Protein AF-A0A2I0K420-F1 (afdb_monomer_lite)

Secondary structure (DSSP, 8-state):
-HHHHHHHHHHHHTS---STTHHHHHHHHHHHHHHHHHHHHHHHHHHHHTSSSHHHHHHHHHHHHHHHHHHHHHHHHHHHHHHSSSP--PPPP-HHHHHHHHHHHHHHHHHHHHHHHHH----

Sequence (123 aa):
MVKYWQQAQDNLMNLPLTNGWGEKHLLFVKWKYTEAKAAAYYYHGLILDEGNTEKFHGMAVAALQASDEYLRESKKLSEAFNATPPLSRNPPLWGTMKYLSEKIPKDTSSKVRINRDLYTHEK

InterPro domains:
  IPR038499 BRO1 domain superfamily [G3DSA:1.25.40.280] (1-123)
  IPR038898 BRO1 domain-containing protein BROX [PTHR23032] (1-122)

pLDDT: mean 88.96, std 10.37, range [40.38, 98.38]

Radius of gyration: 17.53 Å; chains: 1; bounding box: 38×30×57 Å

Organism: Punica granatum (NCBI:txid22663)

Foldseek 3Di:
DLVVLVVVLVVLVPDPPVDLCSVLSNLVSLLVNLLVLLVVLQVCLVVLCPDPDLVSLVSSLVSLVSSVVSLVVSVVSVVVSQVRPVHDDDDPDDDPNVVSVVCSVVVNVVSVVVSCVPPPDDD

Structure (mmCIF, N/CA/C/O backbone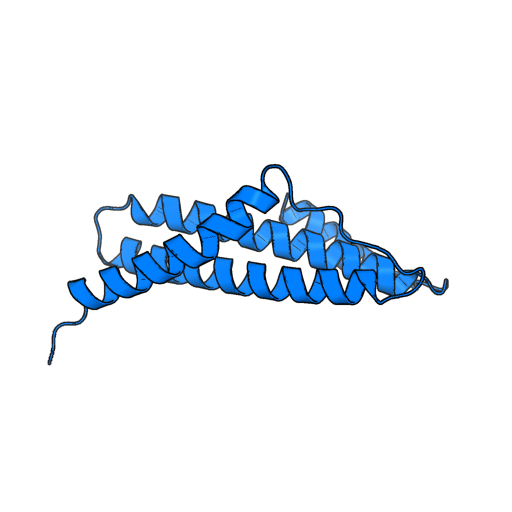):
data_AF-A0A2I0K420-F1
#
_entry.id   AF-A0A2I0K420-F1
#
loop_
_atom_site.group_PDB
_atom_site.id
_atom_site.type_symbol
_atom_site.label_atom_id
_atom_site.label_alt_id
_atom_site.label_comp_id
_atom_site.label_asym_id
_atom_site.label_entity_id
_atom_site.label_seq_id
_atom_site.pdbx_PDB_ins_code
_atom_site.Cartn_x
_atom_site.Cartn_y
_atom_site.Cartn_z
_atom_site.occupancy
_atom_site.B_iso_or_equiv
_atom_site.auth_seq_id
_atom_site.auth_comp_id
_atom_site.auth_asym_id
_atom_site.auth_atom_id
_atom_site.pdbx_PDB_model_num
ATOM 1 N N . MET A 1 1 ? -9.022 3.587 -7.767 1.00 73.44 1 MET A N 1
ATOM 2 C CA . MET A 1 1 ? -7.561 3.543 -8.019 1.00 73.44 1 MET A CA 1
ATOM 3 C C . MET A 1 1 ? -6.965 2.147 -7.849 1.00 73.44 1 MET A C 1
ATOM 5 O O . MET A 1 1 ? -6.385 1.671 -8.810 1.00 73.44 1 MET A O 1
ATOM 9 N N . VAL A 1 2 ? -7.146 1.462 -6.708 1.00 83.88 2 VAL A N 1
ATOM 10 C CA . VAL A 1 2 ? -6.603 0.101 -6.448 1.00 83.88 2 VAL A CA 1
ATOM 11 C C . VAL A 1 2 ? -6.904 -0.895 -7.584 1.00 83.88 2 VAL A C 1
ATOM 13 O O . VAL A 1 2 ? -5.986 -1.508 -8.113 1.00 83.88 2 VAL A O 1
ATOM 16 N N . LYS A 1 3 ? -8.165 -0.976 -8.036 1.00 87.62 3 LYS A N 1
ATOM 17 C CA . LYS A 1 3 ? -8.593 -1.865 -9.135 1.00 87.62 3 LYS A CA 1
ATOM 18 C C . LYS A 1 3 ? -7.856 -1.619 -10.460 1.00 87.62 3 LYS A C 1
ATOM 20 O O . LYS A 1 3 ? -7.489 -2.573 -11.132 1.00 87.62 3 LYS A O 1
ATOM 25 N N . TYR A 1 4 ? -7.625 -0.358 -10.827 1.00 86.25 4 TYR A N 1
ATOM 26 C CA . TYR A 1 4 ? -6.929 -0.023 -12.075 1.00 86.25 4 TYR A CA 1
ATOM 27 C C . TYR A 1 4 ? -5.441 -0.365 -12.006 1.00 86.25 4 TYR A C 1
ATOM 29 O O . TYR A 1 4 ? -4.875 -0.834 -12.986 1.00 86.25 4 TYR A O 1
ATOM 37 N N . TRP A 1 5 ? -4.822 -0.189 -10.838 1.00 87.12 5 TRP A N 1
ATOM 38 C CA . TRP A 1 5 ? -3.436 -0.593 -10.620 1.00 87.12 5 TRP A CA 1
ATOM 39 C C . TRP A 1 5 ? -3.261 -2.113 -10.619 1.00 87.12 5 TRP A C 1
ATOM 41 O O . TRP A 1 5 ? -2.316 -2.598 -11.231 1.00 87.12 5 TRP A O 1
ATOM 51 N N . GLN A 1 6 ? -4.195 -2.854 -10.017 1.00 87.31 6 GLN A N 1
ATOM 52 C CA . GLN A 1 6 ? -4.230 -4.316 -10.107 1.00 87.31 6 GLN A CA 1
ATOM 53 C C . GLN A 1 6 ? -4.343 -4.764 -11.570 1.00 87.31 6 GLN A C 1
ATOM 55 O O . GLN A 1 6 ? -3.516 -5.535 -12.038 1.00 87.31 6 GLN A O 1
ATOM 60 N N . GLN A 1 7 ? -5.291 -4.202 -12.327 1.00 88.19 7 GLN A N 1
ATOM 61 C CA . GLN A 1 7 ? -5.453 -4.523 -13.746 1.00 88.19 7 GLN A CA 1
ATOM 62 C C . GLN A 1 7 ? -4.195 -4.193 -14.566 1.00 88.19 7 GLN A C 1
ATOM 64 O O . GLN A 1 7 ? -3.795 -4.975 -15.424 1.00 88.19 7 GLN A O 1
ATOM 69 N N . ALA A 1 8 ? -3.547 -3.055 -14.303 1.00 85.94 8 ALA A N 1
ATOM 70 C CA . ALA A 1 8 ? -2.287 -2.701 -14.952 1.00 85.94 8 ALA A CA 1
ATOM 71 C C . ALA A 1 8 ? -1.173 -3.704 -14.615 1.00 85.94 8 ALA A C 1
ATOM 73 O O . ALA A 1 8 ? -0.427 -4.100 -15.508 1.00 85.94 8 ALA A O 1
ATOM 74 N N . GLN A 1 9 ? -1.076 -4.135 -13.353 1.00 83.50 9 GLN A N 1
ATOM 75 C CA . GLN A 1 9 ? -0.107 -5.137 -12.916 1.00 83.50 9 GLN A CA 1
ATOM 76 C C . GLN A 1 9 ? -0.344 -6.475 -13.616 1.00 83.50 9 GLN A C 1
ATOM 78 O O . GLN A 1 9 ? 0.599 -7.033 -14.172 1.00 83.50 9 GLN A O 1
ATOM 83 N N . ASP A 1 10 ? -1.584 -6.962 -13.618 1.00 86.50 10 ASP A N 1
ATOM 84 C CA . ASP A 1 10 ? -1.950 -8.242 -14.229 1.00 86.50 10 ASP A CA 1
ATOM 85 C C . ASP A 1 10 ? -1.664 -8.236 -15.731 1.00 86.50 10 ASP A C 1
ATOM 87 O O . ASP A 1 10 ? -1.090 -9.181 -16.265 1.00 86.50 10 ASP A O 1
ATOM 91 N N . ASN A 1 11 ? -1.982 -7.136 -16.414 1.00 83.75 11 ASN A N 1
ATOM 92 C CA . ASN A 1 11 ? -1.710 -7.002 -17.840 1.00 83.75 11 ASN A CA 1
ATOM 93 C C . ASN A 1 11 ? -0.206 -6.933 -18.144 1.00 83.75 11 ASN A C 1
ATOM 95 O O . ASN A 1 11 ? 0.248 -7.572 -19.088 1.00 83.75 11 ASN A O 1
ATOM 99 N N . LEU A 1 12 ? 0.582 -6.192 -17.355 1.00 82.19 12 LEU A N 1
ATOM 100 C CA . LEU A 1 12 ? 2.028 -6.050 -17.576 1.00 82.19 12 LEU A CA 1
ATOM 101 C C . LEU A 1 12 ? 2.819 -7.316 -17.242 1.00 82.19 12 LEU A C 1
ATOM 103 O O . LEU A 1 12 ? 3.792 -7.606 -17.930 1.00 82.19 12 LEU A O 1
ATOM 107 N N . MET A 1 13 ? 2.407 -8.076 -16.222 1.00 73.06 13 MET A N 1
ATOM 108 C CA . MET A 1 13 ? 3.049 -9.348 -15.856 1.00 73.06 13 MET A CA 1
ATOM 109 C C . MET A 1 13 ? 2.967 -10.388 -16.983 1.00 73.06 13 MET A C 1
ATOM 111 O O . MET A 1 13 ? 3.813 -11.274 -17.054 1.00 73.06 13 MET A O 1
ATOM 115 N N . ASN A 1 14 ? 1.970 -10.267 -17.862 1.00 72.06 14 ASN A N 1
ATOM 116 C CA . ASN A 1 14 ? 1.730 -11.192 -18.967 1.00 72.06 14 ASN A CA 1
ATOM 117 C C . ASN A 1 14 ? 2.381 -10.755 -20.290 1.00 72.06 14 ASN A C 1
ATOM 119 O O . ASN A 1 14 ? 2.266 -11.466 -21.289 1.00 72.06 14 ASN A O 1
ATOM 123 N N . LEU A 1 15 ? 3.051 -9.597 -20.331 1.00 73.50 15 LEU A N 1
ATOM 124 C CA . LEU A 1 15 ? 3.722 -9.117 -21.536 1.00 73.50 15 LEU A CA 1
ATOM 125 C C . LEU A 1 15 ? 5.188 -9.574 -21.562 1.00 73.50 15 LEU A C 1
ATOM 127 O O . LEU A 1 15 ? 5.889 -9.442 -20.558 1.00 73.50 15 LEU A O 1
ATOM 131 N N . PRO A 1 16 ? 5.701 -10.053 -22.710 1.00 67.88 16 PRO A N 1
ATOM 132 C CA . PRO A 1 16 ? 7.127 -10.269 -22.883 1.00 67.88 16 PRO A CA 1
ATOM 133 C C . PRO A 1 16 ? 7.795 -8.897 -22.992 1.00 67.88 16 PRO A C 1
ATOM 135 O O . PRO A 1 16 ? 7.845 -8.286 -24.060 1.00 67.88 16 PRO A O 1
ATOM 138 N N . LEU A 1 17 ? 8.263 -8.369 -21.864 1.00 69.62 17 LEU A N 1
ATOM 139 C CA . LEU A 1 17 ? 8.954 -7.086 -21.824 1.00 69.62 17 LEU A CA 1
ATOM 140 C C . LEU A 1 17 ? 10.388 -7.291 -22.335 1.00 69.62 17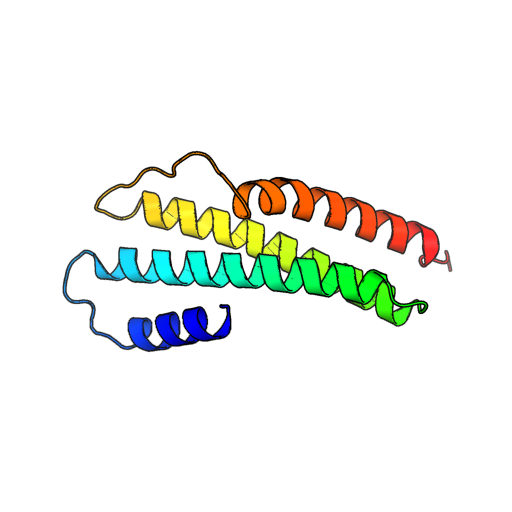 LEU A C 1
ATOM 142 O O . LEU A 1 17 ? 11.323 -7.508 -21.573 1.00 69.62 17 LEU A O 1
ATOM 146 N N . THR A 1 18 ? 10.530 -7.302 -23.660 1.00 66.06 18 THR A N 1
ATOM 147 C CA . THR A 1 18 ? 11.761 -7.644 -24.392 1.00 66.06 18 THR A CA 1
ATOM 148 C C . THR A 1 18 ? 12.809 -6.532 -24.412 1.00 66.06 18 THR A C 1
ATOM 150 O O . THR A 1 18 ? 13.933 -6.763 -24.854 1.00 66.06 18 THR A O 1
ATOM 153 N N . ASN A 1 19 ? 12.480 -5.330 -23.928 1.00 65.19 19 ASN A N 1
ATOM 154 C CA . ASN A 1 19 ? 13.455 -4.265 -23.711 1.00 65.19 19 ASN A CA 1
ATOM 155 C C . ASN A 1 19 ? 13.955 -4.290 -22.257 1.00 65.19 19 ASN A C 1
ATOM 157 O O . ASN A 1 19 ? 13.226 -4.658 -21.337 1.00 65.19 19 ASN A O 1
ATOM 161 N N . GLY A 1 20 ? 15.201 -3.869 -22.022 1.00 67.12 20 GLY A N 1
ATOM 162 C CA . GLY A 1 20 ? 15.825 -3.883 -20.689 1.00 67.12 20 GLY A CA 1
ATOM 163 C C . GLY A 1 20 ? 15.141 -3.003 -19.628 1.00 67.12 20 GLY A C 1
ATOM 164 O O . GLY A 1 20 ? 15.681 -2.837 -18.542 1.00 67.12 20 GLY A O 1
ATOM 165 N N . TRP A 1 21 ? 13.985 -2.401 -19.934 1.00 80.56 21 TRP A N 1
ATOM 166 C CA . TRP A 1 21 ? 13.197 -1.544 -19.042 1.00 80.56 21 TRP A CA 1
ATOM 167 C C . TRP A 1 21 ? 11.941 -2.238 -18.504 1.00 80.56 21 TRP A C 1
ATOM 169 O O . TRP A 1 21 ? 11.241 -1.670 -17.663 1.00 80.56 21 TRP A O 1
ATOM 179 N N . GLY A 1 22 ? 11.653 -3.461 -18.957 1.00 84.69 22 GLY A N 1
ATOM 180 C CA . GLY A 1 22 ? 10.494 -4.233 -18.520 1.00 84.69 22 GLY A CA 1
ATOM 181 C C . GLY A 1 22 ? 10.369 -4.355 -17.007 1.00 84.69 22 GLY A C 1
ATOM 182 O O . GLY A 1 22 ? 9.329 -4.051 -16.421 1.00 84.69 22 GLY A O 1
ATOM 183 N N . GLU A 1 23 ? 11.472 -4.719 -16.361 1.00 86.38 23 GLU A N 1
ATOM 184 C CA . GLU A 1 23 ? 11.547 -4.829 -14.908 1.00 86.38 23 GLU A CA 1
ATOM 185 C C . GLU A 1 23 ? 11.237 -3.496 -14.214 1.00 86.38 23 GLU A C 1
ATOM 187 O O . GLU A 1 23 ? 10.477 -3.460 -13.244 1.00 86.38 23 GLU A O 1
ATOM 192 N N . LYS A 1 24 ? 11.737 -2.376 -14.753 1.00 90.88 24 LYS A N 1
ATOM 193 C CA . LYS A 1 24 ? 11.488 -1.045 -14.191 1.00 90.88 24 LYS A CA 1
ATOM 194 C C . LYS A 1 24 ? 10.008 -0.658 -14.283 1.00 90.88 24 LYS A C 1
ATOM 196 O O . LYS A 1 24 ? 9.451 -0.140 -13.315 1.00 90.88 24 LYS A O 1
ATOM 201 N N . HIS A 1 25 ? 9.340 -0.948 -15.401 1.00 89.69 25 HIS A N 1
ATOM 202 C CA . HIS A 1 25 ? 7.894 -0.731 -15.531 1.00 89.69 25 HIS A CA 1
ATOM 203 C C . HIS A 1 25 ? 7.092 -1.591 -14.549 1.00 89.69 25 HIS A C 1
ATOM 205 O O . HIS A 1 25 ? 6.160 -1.093 -13.912 1.00 89.69 25 HIS A O 1
ATOM 211 N N . LEU A 1 26 ? 7.477 -2.857 -14.382 1.00 90.06 26 LEU A N 1
ATOM 212 C CA . LEU A 1 26 ? 6.817 -3.761 -13.448 1.00 90.06 26 LEU A CA 1
ATOM 213 C C . LEU A 1 26 ? 6.949 -3.276 -11.999 1.00 90.06 26 LEU A C 1
ATOM 215 O O . LEU A 1 26 ? 5.960 -3.256 -11.262 1.00 90.06 26 LEU A O 1
ATOM 219 N N . LEU A 1 27 ? 8.149 -2.848 -11.599 1.00 92.56 27 LEU A N 1
ATOM 220 C CA . LEU A 1 27 ? 8.404 -2.286 -10.273 1.00 92.56 27 LEU A CA 1
ATOM 221 C C . LEU A 1 27 ? 7.589 -1.017 -10.030 1.00 92.56 27 LEU A C 1
ATOM 223 O O . LEU A 1 27 ? 7.006 -0.877 -8.957 1.00 92.56 27 LEU A O 1
ATOM 227 N N . PHE A 1 28 ? 7.478 -0.131 -11.025 1.00 92.62 28 PHE A N 1
ATOM 228 C CA . PHE A 1 28 ? 6.655 1.072 -10.908 1.00 92.62 28 PHE A CA 1
ATOM 229 C C . PHE A 1 28 ? 5.190 0.737 -10.628 1.00 92.62 28 PHE A C 1
ATOM 231 O O . PHE A 1 28 ? 4.592 1.272 -9.697 1.00 92.62 28 PHE A O 1
ATOM 238 N N . VAL A 1 29 ? 4.606 -0.172 -11.409 1.00 93.62 29 VAL A N 1
ATOM 239 C CA . VAL A 1 29 ? 3.191 -0.523 -11.259 1.00 93.62 29 VAL A CA 1
ATOM 240 C C . VAL A 1 29 ? 2.931 -1.236 -9.936 1.00 93.62 29 VAL A C 1
ATOM 242 O O . VAL A 1 29 ? 1.986 -0.869 -9.237 1.00 93.62 29 VAL A O 1
ATOM 245 N N . LYS A 1 30 ? 3.806 -2.168 -9.533 1.00 94.31 30 LYS A N 1
ATOM 246 C CA . LYS A 1 30 ? 3.739 -2.802 -8.206 1.00 94.31 30 LYS A CA 1
ATOM 247 C C . LYS A 1 30 ? 3.844 -1.769 -7.085 1.00 94.31 30 LYS A C 1
ATOM 249 O O . LYS A 1 30 ? 3.043 -1.798 -6.155 1.00 94.31 30 LYS A O 1
ATOM 254 N N . TRP A 1 31 ? 4.780 -0.824 -7.187 1.00 94.81 31 TRP A N 1
ATOM 255 C CA . TRP A 1 31 ? 4.943 0.255 -6.213 1.00 94.81 31 TRP A CA 1
ATOM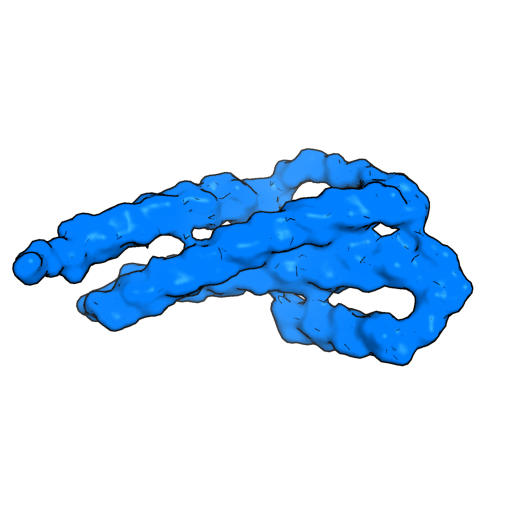 256 C C . TRP A 1 31 ? 3.655 1.080 -6.075 1.00 94.81 31 TRP A C 1
ATOM 258 O O . TRP A 1 31 ? 3.109 1.184 -4.975 1.00 94.81 31 TRP A O 1
ATOM 268 N N . LYS A 1 32 ? 3.113 1.610 -7.178 1.00 94.38 32 LYS A N 1
ATOM 269 C CA . LYS A 1 32 ? 1.896 2.442 -7.144 1.00 94.38 32 LYS A CA 1
ATOM 270 C C . LYS A 1 32 ? 0.658 1.664 -6.704 1.00 94.38 32 LYS A C 1
ATOM 272 O O . LYS A 1 32 ? -0.203 2.225 -6.023 1.00 94.38 32 LYS A O 1
ATOM 277 N N . TYR A 1 33 ? 0.572 0.380 -7.049 1.00 95.38 33 TYR A N 1
ATOM 278 C CA . TYR A 1 33 ? -0.485 -0.494 -6.558 1.00 95.38 33 TYR A CA 1
ATOM 279 C C . TYR A 1 33 ? -0.427 -0.647 -5.037 1.00 95.38 33 TYR A C 1
ATOM 281 O O . TYR A 1 33 ? -1.430 -0.457 -4.347 1.00 95.38 33 TYR A O 1
ATOM 289 N N . THR A 1 34 ? 0.759 -0.934 -4.506 1.00 96.38 34 THR A N 1
ATOM 290 C CA . THR A 1 34 ? 0.975 -1.105 -3.071 1.00 96.38 34 THR A CA 1
ATOM 291 C C . THR A 1 34 ? 0.753 0.197 -2.294 1.00 96.38 34 THR A C 1
ATOM 293 O O . THR A 1 34 ? 0.107 0.163 -1.247 1.00 96.38 34 THR A O 1
ATOM 296 N N . GLU A 1 35 ? 1.142 1.360 -2.830 1.00 95.69 35 GLU A N 1
ATOM 297 C CA . GLU A 1 35 ? 0.761 2.664 -2.254 1.00 95.69 35 GLU A CA 1
ATOM 298 C C . GLU A 1 35 ? -0.755 2.857 -2.189 1.00 95.69 35 GLU A C 1
ATOM 300 O O . GLU A 1 35 ? -1.287 3.321 -1.180 1.00 95.69 35 GLU A O 1
ATOM 305 N N . ALA A 1 36 ? -1.469 2.488 -3.256 1.00 95.94 36 ALA A N 1
ATOM 306 C CA . ALA A 1 36 ? -2.920 2.606 -3.290 1.00 95.94 36 ALA A CA 1
ATOM 307 C C . ALA A 1 36 ? -3.591 1.684 -2.259 1.00 95.94 36 ALA A C 1
ATOM 309 O O . ALA A 1 36 ? -4.584 2.087 -1.652 1.00 95.94 36 ALA A O 1
ATOM 310 N N . LYS A 1 37 ? -3.050 0.477 -2.035 1.00 97.62 37 LYS A N 1
ATOM 311 C CA . LYS A 1 37 ? -3.508 -0.425 -0.967 1.00 97.62 37 LYS A CA 1
ATOM 312 C C . LYS A 1 37 ? -3.276 0.187 0.412 1.00 97.62 37 LYS A C 1
ATOM 314 O O . LYS A 1 37 ? -4.222 0.230 1.189 1.00 97.62 37 LYS A O 1
ATOM 319 N N . ALA A 1 38 ? -2.082 0.719 0.687 1.00 97.94 38 ALA A N 1
ATOM 320 C CA . ALA A 1 38 ? -1.791 1.383 1.961 1.00 97.94 38 ALA A CA 1
ATOM 321 C C . ALA A 1 38 ? -2.820 2.488 2.261 1.00 97.94 38 ALA A C 1
ATOM 323 O O . ALA A 1 38 ? -3.470 2.479 3.301 1.00 97.94 38 ALA A O 1
ATOM 324 N N . ALA A 1 39 ? -3.070 3.378 1.296 1.00 97.25 39 ALA A N 1
ATOM 325 C CA . ALA A 1 39 ? -4.078 4.426 1.445 1.00 97.25 39 ALA A CA 1
ATOM 326 C C . ALA A 1 39 ? -5.490 3.865 1.704 1.00 97.25 39 ALA A C 1
ATOM 328 O O . ALA A 1 39 ? -6.196 4.347 2.588 1.00 97.25 39 ALA A O 1
ATOM 329 N N . ALA A 1 40 ? -5.906 2.846 0.946 1.00 97.56 40 ALA A N 1
ATOM 330 C CA . ALA A 1 40 ? -7.233 2.251 1.084 1.00 97.56 40 ALA A CA 1
ATOM 331 C C . ALA A 1 40 ? -7.437 1.604 2.462 1.00 97.56 40 ALA A C 1
ATOM 333 O O . ALA A 1 40 ? -8.455 1.854 3.104 1.00 97.56 40 ALA A O 1
ATOM 334 N N . TYR A 1 41 ? -6.462 0.824 2.935 1.00 98.25 41 TYR A N 1
ATOM 335 C CA . TYR A 1 41 ? -6.517 0.187 4.250 1.00 98.25 41 TYR A CA 1
ATOM 336 C C . TYR A 1 41 ? -6.453 1.202 5.392 1.00 98.25 41 TYR A C 1
ATOM 338 O O . TYR A 1 41 ? -7.172 1.040 6.374 1.00 98.25 41 TYR A O 1
ATOM 346 N N . TYR A 1 42 ? -5.672 2.278 5.248 1.00 98.31 42 TYR A N 1
ATOM 347 C CA . TYR A 1 42 ? -5.627 3.354 6.236 1.00 98.31 42 TYR A CA 1
ATOM 348 C C . TYR A 1 42 ? -7.007 3.977 6.454 1.00 98.31 42 TYR A C 1
ATOM 350 O O . TYR A 1 42 ? -7.523 3.963 7.568 1.00 98.31 42 TYR A O 1
ATOM 358 N N . TYR A 1 43 ? -7.639 4.474 5.386 1.00 97.75 43 TYR A N 1
ATOM 359 C CA . TYR A 1 43 ? -8.957 5.098 5.504 1.00 97.75 43 TYR A CA 1
ATOM 360 C C . TYR A 1 43 ? -10.043 4.092 5.891 1.00 97.75 43 TYR A C 1
ATOM 362 O O . TYR A 1 43 ? -10.958 4.449 6.625 1.00 97.75 43 TYR A O 1
ATOM 370 N N . HIS A 1 44 ? -9.932 2.832 5.459 1.00 97.50 44 HIS A N 1
ATOM 371 C CA . HIS A 1 44 ? -10.828 1.777 5.925 1.00 97.50 44 HIS A CA 1
ATOM 372 C C . HIS A 1 44 ? -10.719 1.561 7.439 1.00 97.50 44 HIS A C 1
ATOM 374 O O . HIS A 1 44 ? -11.745 1.483 8.109 1.00 97.50 44 HIS A O 1
ATOM 380 N N . GLY A 1 45 ? -9.497 1.525 7.978 1.00 96.75 45 GLY A N 1
ATOM 381 C CA . GLY A 1 45 ? -9.252 1.433 9.415 1.00 96.75 45 GLY A CA 1
ATOM 382 C C . GLY A 1 45 ? -9.829 2.619 10.182 1.00 96.75 45 GLY A C 1
ATOM 383 O O . GLY A 1 45 ? -10.492 2.407 11.189 1.00 96.75 45 GLY A O 1
ATOM 384 N N . LEU A 1 46 ? -9.665 3.845 9.670 1.00 95.94 46 LEU A N 1
ATOM 385 C CA . LEU A 1 46 ? -10.279 5.034 10.273 1.00 95.94 46 LEU A CA 1
ATOM 386 C C . LEU A 1 46 ? -11.811 4.945 10.303 1.00 95.94 46 LEU A C 1
ATOM 388 O O . LEU A 1 46 ? -12.413 5.242 11.322 1.00 95.94 46 LEU A O 1
ATOM 392 N N . ILE A 1 47 ? -12.445 4.496 9.217 1.00 96.50 47 ILE A N 1
ATOM 393 C CA . ILE A 1 47 ? -13.909 4.345 9.164 1.00 96.50 47 ILE A CA 1
ATOM 394 C C . ILE A 1 47 ? -14.394 3.260 10.133 1.00 96.50 47 ILE A C 1
ATOM 396 O O . ILE A 1 47 ? -15.427 3.428 10.773 1.00 96.50 47 ILE A O 1
ATOM 400 N N . LEU A 1 48 ? -13.675 2.139 10.236 1.00 94.81 48 LEU A N 1
ATOM 401 C CA . LEU A 1 48 ? -14.009 1.074 11.185 1.00 94.81 48 LEU A CA 1
ATOM 402 C C . LEU A 1 48 ? -13.883 1.544 12.637 1.00 94.81 48 LEU A C 1
ATOM 404 O O . LEU A 1 48 ? -14.673 1.130 13.477 1.00 94.81 48 LEU A O 1
ATOM 408 N N . ASP A 1 49 ? -12.911 2.406 12.922 1.00 91.75 49 ASP A N 1
ATOM 409 C CA . ASP A 1 49 ? -12.654 2.933 14.261 1.00 91.75 49 ASP A CA 1
ATOM 410 C C . ASP A 1 49 ? -13.778 3.848 14.781 1.00 91.75 49 ASP A C 1
ATOM 412 O O . ASP A 1 49 ? -13.964 3.938 15.989 1.00 91.75 49 ASP A O 1
ATOM 416 N N . GLU A 1 50 ? -14.576 4.444 13.888 1.00 92.75 50 GLU A N 1
ATOM 417 C CA . GLU A 1 50 ? -15.808 5.176 14.237 1.00 92.75 50 GLU A CA 1
ATOM 418 C C . GLU A 1 50 ? -16.946 4.242 14.709 1.00 92.75 50 GLU A C 1
ATOM 420 O O . GLU A 1 50 ? -17.997 4.693 15.167 1.00 92.75 50 GLU A O 1
ATOM 425 N N . GLY A 1 51 ? -16.791 2.922 14.559 1.00 88.56 51 GLY A N 1
ATOM 426 C CA . GLY A 1 51 ? -17.775 1.941 15.003 1.00 88.56 51 GLY A CA 1
ATOM 427 C C . GLY A 1 51 ? -17.783 1.767 16.525 1.00 88.56 51 GLY A C 1
ATOM 428 O O . GLY A 1 51 ? -16.744 1.618 17.146 1.00 88.56 51 GLY A O 1
ATOM 429 N N . ASN A 1 52 ? -18.969 1.662 17.130 1.00 82.19 52 ASN A N 1
ATOM 430 C CA . ASN A 1 52 ? -19.134 1.607 18.595 1.00 82.19 52 ASN A CA 1
ATOM 431 C C . ASN A 1 52 ? -18.985 0.202 19.218 1.00 82.19 52 ASN A C 1
ATOM 433 O O . ASN A 1 52 ? -19.566 -0.068 20.268 1.00 82.19 52 ASN A O 1
ATOM 437 N N . THR A 1 53 ? -18.295 -0.736 18.562 1.00 87.06 53 THR A N 1
ATOM 438 C CA . THR A 1 53 ? -18.159 -2.109 19.088 1.00 87.06 53 THR A CA 1
ATOM 439 C C . THR A 1 53 ? -16.705 -2.547 19.123 1.00 87.06 53 THR A C 1
ATOM 441 O O . THR A 1 53 ? -15.940 -2.236 18.213 1.00 87.06 53 THR A O 1
ATOM 444 N N . GLU A 1 54 ? -16.347 -3.358 20.120 1.00 85.19 54 GLU A N 1
ATOM 445 C CA . GLU A 1 54 ? -15.019 -3.979 20.238 1.00 85.19 54 GLU A CA 1
ATOM 446 C C . GLU A 1 54 ? -14.608 -4.718 18.955 1.00 85.19 54 GLU A C 1
ATOM 448 O O . GLU A 1 54 ? -13.468 -4.615 18.506 1.00 85.19 54 GLU A O 1
ATOM 453 N N . LYS A 1 55 ? -15.559 -5.393 18.294 1.00 88.88 55 LYS A N 1
ATOM 454 C CA . LYS A 1 55 ? -15.322 -6.039 16.998 1.00 88.88 55 LYS A CA 1
ATOM 455 C C . LYS A 1 55 ? -14.831 -5.041 15.945 1.00 88.88 55 LYS A C 1
ATOM 457 O O . LYS A 1 55 ? -13.890 -5.348 15.215 1.00 88.88 55 LYS A O 1
ATOM 462 N N . PHE A 1 56 ? -15.467 -3.873 15.842 1.00 89.38 56 PHE A N 1
ATOM 463 C CA . PHE A 1 56 ? -15.065 -2.850 14.878 1.00 89.38 56 PHE A CA 1
ATOM 464 C C . PHE A 1 56 ? -13.691 -2.264 15.213 1.00 89.38 56 PHE A C 1
ATOM 466 O O . PHE A 1 56 ? -12.876 -2.125 14.303 1.00 89.38 56 PHE A O 1
ATOM 473 N N . HIS A 1 57 ? -13.378 -2.046 16.493 1.00 90.88 57 HIS A N 1
ATOM 474 C CA . HIS A 1 57 ? -12.044 -1.604 16.913 1.00 90.88 57 HIS A CA 1
ATOM 475 C C . HIS A 1 57 ? -10.954 -2.644 16.610 1.00 90.88 57 HIS A C 1
ATOM 477 O O . HIS A 1 57 ? -9.904 -2.295 16.068 1.00 90.88 57 HIS A O 1
ATOM 483 N N . GLY A 1 58 ? -11.216 -3.936 16.837 1.00 91.19 58 GLY A N 1
ATOM 484 C CA . GLY A 1 58 ? -10.297 -5.009 16.445 1.00 91.19 58 GLY A CA 1
ATOM 485 C C . GLY A 1 58 ? -10.048 -5.053 14.931 1.00 91.19 58 GLY A C 1
ATOM 486 O O . GLY A 1 58 ? -8.906 -5.179 14.483 1.00 91.19 58 GLY A O 1
ATOM 487 N N . MET A 1 59 ? -11.100 -4.877 14.124 1.00 94.81 59 MET A N 1
ATOM 488 C CA . MET A 1 59 ? -10.971 -4.776 12.665 1.00 94.81 59 MET A CA 1
ATOM 489 C C . MET A 1 59 ? -10.211 -3.513 12.235 1.00 94.81 59 MET A C 1
ATOM 491 O O . MET A 1 59 ? -9.408 -3.576 11.303 1.00 94.81 59 MET A O 1
ATOM 495 N N . ALA A 1 60 ? -10.427 -2.383 12.915 1.00 95.56 60 ALA A N 1
ATOM 496 C CA . ALA A 1 60 ? -9.71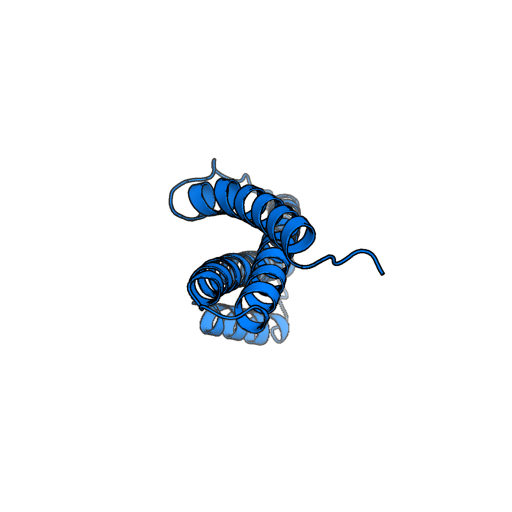4 -1.136 12.657 1.00 95.56 60 ALA A CA 1
ATOM 497 C C . ALA A 1 60 ? -8.207 -1.297 12.892 1.00 95.56 60 ALA A C 1
ATOM 499 O O . ALA A 1 60 ? -7.408 -0.909 12.040 1.00 95.56 60 ALA A O 1
ATOM 500 N N . VAL A 1 61 ? -7.815 -1.945 13.996 1.00 95.44 61 VAL A N 1
ATOM 501 C CA . VAL A 1 61 ? -6.410 -2.265 14.288 1.00 95.44 61 VAL A CA 1
ATOM 502 C C . VAL A 1 61 ? -5.795 -3.106 13.170 1.00 95.44 61 VAL A C 1
ATOM 504 O O . VAL A 1 61 ? -4.741 -2.738 12.652 1.00 95.44 61 VAL A O 1
ATOM 507 N N . ALA A 1 62 ? -6.466 -4.181 12.746 1.00 95.88 62 ALA A N 1
ATOM 508 C CA . ALA A 1 62 ? -5.968 -5.039 11.672 1.00 95.88 62 ALA A CA 1
ATOM 509 C C . ALA A 1 62 ? -5.813 -4.278 10.340 1.00 95.88 62 ALA A C 1
ATOM 511 O O . ALA A 1 62 ? -4.810 -4.436 9.641 1.00 95.88 62 ALA A O 1
ATOM 512 N N . ALA A 1 63 ? -6.771 -3.411 9.996 1.00 97.75 63 ALA A N 1
ATOM 513 C CA . ALA A 1 63 ? -6.705 -2.592 8.788 1.00 97.75 63 ALA A CA 1
ATOM 514 C C . ALA A 1 63 ? -5.552 -1.571 8.835 1.00 97.75 63 ALA A C 1
ATOM 516 O O . ALA A 1 63 ? -4.833 -1.408 7.848 1.00 97.75 63 ALA A O 1
ATOM 517 N N . LEU A 1 64 ? -5.330 -0.917 9.980 1.00 97.88 64 LEU A N 1
ATOM 518 C CA . LEU A 1 64 ? -4.218 0.019 10.164 1.00 97.88 64 LEU A CA 1
ATOM 519 C C . LEU A 1 64 ? -2.856 -0.691 10.109 1.00 97.88 64 LEU A C 1
ATOM 521 O O . LEU A 1 64 ? -1.940 -0.199 9.452 1.00 97.88 64 LEU A O 1
ATOM 525 N N . GLN A 1 65 ? -2.735 -1.883 10.699 1.00 97.69 65 GLN A N 1
ATOM 526 C CA . GLN A 1 65 ? -1.524 -2.704 10.588 1.00 97.69 65 GLN A CA 1
ATOM 527 C C . GLN A 1 65 ? -1.232 -3.104 9.137 1.00 97.69 65 GLN A C 1
ATOM 529 O O . GLN A 1 65 ? -0.114 -2.903 8.663 1.00 97.69 65 GLN A O 1
ATOM 534 N N . ALA A 1 66 ? -2.240 -3.579 8.397 1.00 98.19 66 ALA A N 1
ATOM 535 C CA . ALA A 1 66 ? -2.085 -3.901 6.978 1.00 98.19 66 ALA A CA 1
ATOM 536 C C . ALA A 1 66 ? -1.658 -2.672 6.155 1.00 98.19 66 ALA A C 1
ATOM 538 O O . ALA A 1 66 ? -0.814 -2.768 5.264 1.00 98.19 66 ALA A O 1
ATOM 539 N N . SER A 1 67 ? -2.207 -1.495 6.470 1.00 98.31 67 SER A N 1
ATOM 540 C CA . SER A 1 67 ? -1.798 -0.233 5.851 1.00 98.31 67 SER A CA 1
ATOM 541 C C . SER A 1 67 ? -0.314 0.084 6.073 1.00 98.31 67 SER A C 1
ATOM 543 O O . SER A 1 67 ? 0.388 0.425 5.117 1.00 98.31 67 SER A O 1
ATOM 545 N N . ASP A 1 68 ? 0.180 -0.049 7.308 1.00 98.19 68 ASP A N 1
ATOM 546 C CA . ASP A 1 68 ? 1.588 0.200 7.644 1.00 98.19 68 ASP A CA 1
ATOM 547 C C . ASP A 1 68 ? 2.531 -0.793 6.947 1.00 98.19 68 ASP A C 1
ATOM 549 O O . ASP A 1 68 ? 3.571 -0.410 6.399 1.00 98.19 68 ASP A O 1
ATOM 553 N N . GLU A 1 69 ? 2.128 -2.061 6.860 1.00 98.25 69 GLU A N 1
ATOM 554 C CA . GLU A 1 69 ? 2.868 -3.081 6.118 1.00 98.25 69 GLU A CA 1
ATOM 555 C C . GLU A 1 69 ? 2.967 -2.753 4.627 1.00 98.25 69 GLU A C 1
ATOM 557 O O . GLU A 1 69 ? 4.076 -2.761 4.078 1.00 98.25 69 GLU A O 1
ATOM 562 N N . TYR A 1 70 ? 1.852 -2.387 3.986 1.00 98.38 70 TYR A N 1
ATOM 563 C CA . TYR A 1 70 ? 1.861 -1.956 2.588 1.00 98.38 70 TYR A CA 1
ATOM 564 C C . TYR A 1 70 ? 2.674 -0.678 2.388 1.00 98.38 70 TYR A C 1
ATOM 566 O O . TYR A 1 70 ? 3.396 -0.561 1.400 1.00 98.38 70 TYR A O 1
ATOM 574 N N . LEU A 1 71 ? 2.630 0.279 3.317 1.00 97.88 71 LEU A N 1
ATOM 575 C CA . LEU A 1 71 ? 3.463 1.478 3.235 1.00 97.88 71 LEU A CA 1
ATOM 576 C C . LEU A 1 71 ? 4.958 1.122 3.261 1.00 97.88 71 LEU A C 1
ATOM 578 O O . LEU A 1 71 ? 5.746 1.674 2.489 1.00 97.88 71 LEU A O 1
ATOM 582 N N . ARG A 1 72 ? 5.364 0.190 4.128 1.00 97.62 72 ARG A N 1
ATOM 583 C CA . ARG A 1 72 ? 6.750 -0.288 4.209 1.00 97.62 72 ARG A CA 1
ATOM 584 C C . ARG A 1 72 ? 7.166 -1.061 2.958 1.00 97.62 72 ARG A C 1
ATOM 586 O O . ARG A 1 72 ? 8.282 -0.877 2.481 1.00 97.62 72 ARG A O 1
ATOM 593 N N . GLU A 1 73 ? 6.294 -1.909 2.422 1.00 98.00 73 GLU A N 1
ATOM 594 C CA . GLU A 1 73 ? 6.537 -2.628 1.167 1.00 98.00 73 GLU A CA 1
ATOM 595 C C . GLU A 1 73 ? 6.660 -1.661 -0.020 1.00 98.00 73 GLU A C 1
ATOM 597 O O . GLU A 1 73 ? 7.589 -1.773 -0.818 1.00 98.00 73 GLU A O 1
ATOM 602 N N . SER A 1 74 ? 5.784 -0.656 -0.093 1.00 96.50 74 SER A N 1
ATOM 603 C CA . SER A 1 74 ? 5.836 0.409 -1.096 1.00 96.50 74 SER A CA 1
ATOM 604 C C . SER A 1 74 ? 7.199 1.111 -1.114 1.00 96.50 74 SER A C 1
ATOM 606 O O . SER A 1 74 ? 7.786 1.276 -2.183 1.00 96.50 74 SER A O 1
ATOM 608 N N . LYS A 1 75 ? 7.750 1.456 0.059 1.00 95.62 75 LYS A N 1
ATOM 609 C CA . LYS A 1 75 ? 9.084 2.076 0.160 1.00 95.62 75 LYS A CA 1
ATOM 610 C C . LYS A 1 75 ? 10.173 1.194 -0.457 1.00 95.62 75 LYS A C 1
ATOM 612 O O . LYS A 1 75 ? 10.952 1.686 -1.267 1.00 95.62 75 LYS A O 1
ATOM 617 N N . LYS A 1 76 ? 10.166 -0.111 -0.168 1.00 96.56 76 LYS A N 1
ATOM 618 C CA . LYS A 1 76 ? 11.120 -1.071 -0.754 1.00 96.56 76 LYS A CA 1
ATOM 619 C C . LYS A 1 76 ? 10.979 -1.172 -2.275 1.00 96.56 76 LYS A C 1
ATOM 621 O O . LYS A 1 76 ? 11.976 -1.194 -2.989 1.00 96.56 76 LYS A O 1
ATOM 626 N N . LEU A 1 77 ? 9.745 -1.209 -2.784 1.00 95.75 77 LEU A N 1
ATOM 627 C CA . LEU A 1 77 ? 9.478 -1.240 -4.228 1.00 95.75 77 LEU A CA 1
ATOM 628 C C . LEU A 1 77 ? 9.931 0.053 -4.916 1.00 95.75 77 LEU A C 1
ATOM 630 O O . LEU A 1 77 ? 10.458 0.004 -6.024 1.00 95.75 77 LEU A O 1
ATOM 634 N N . SER A 1 78 ? 9.770 1.196 -4.249 1.00 95.19 78 SER A N 1
ATOM 635 C CA . SER A 1 78 ? 10.272 2.486 -4.717 1.00 95.19 78 SER A CA 1
ATOM 636 C C . SER A 1 78 ? 11.801 2.521 -4.785 1.00 95.19 78 SER A C 1
ATOM 638 O O . SER A 1 78 ? 12.370 2.975 -5.776 1.00 95.19 78 SER A O 1
ATOM 640 N N . GLU A 1 79 ? 12.488 2.020 -3.758 1.00 95.31 79 GLU A N 1
ATOM 641 C CA . GLU A 1 79 ? 13.951 1.909 -3.739 1.00 95.31 79 GLU A CA 1
ATOM 642 C C . GLU A 1 79 ? 14.453 1.008 -4.873 1.00 95.31 79 GLU A C 1
ATOM 644 O O . GLU A 1 79 ? 15.323 1.419 -5.642 1.00 95.31 79 GLU A O 1
ATOM 649 N N . ALA A 1 80 ? 13.838 -0.168 -5.044 1.00 94.50 80 ALA A N 1
ATOM 650 C CA . ALA A 1 80 ? 14.146 -1.084 -6.138 1.00 94.50 80 ALA A CA 1
ATOM 651 C C . ALA A 1 80 ? 13.919 -0.428 -7.508 1.00 94.50 80 ALA A C 1
ATOM 653 O O . ALA A 1 80 ? 14.819 -0.425 -8.342 1.00 94.50 80 ALA A O 1
ATOM 654 N N . PHE A 1 81 ? 12.762 0.213 -7.717 1.00 94.69 81 PHE A N 1
ATOM 655 C CA . PHE A 1 81 ? 12.462 0.953 -8.945 1.00 94.69 81 PHE A CA 1
ATOM 656 C C . PHE A 1 81 ? 13.547 1.985 -9.274 1.00 94.69 81 PHE A C 1
ATOM 658 O O . PHE A 1 81 ? 13.943 2.110 -10.434 1.00 94.69 81 PHE A O 1
ATOM 665 N N . ASN A 1 82 ? 14.038 2.719 -8.272 1.00 93.88 82 ASN A N 1
ATOM 666 C CA . ASN A 1 82 ? 15.075 3.729 -8.464 1.00 93.88 82 ASN A CA 1
ATOM 667 C C . ASN A 1 82 ? 16.453 3.144 -8.774 1.00 93.88 82 ASN A C 1
ATOM 669 O O . ASN A 1 82 ? 17.195 3.746 -9.554 1.00 93.88 82 ASN A O 1
ATOM 673 N N . ALA A 1 83 ? 16.766 1.978 -8.211 1.00 93.94 83 ALA A N 1
ATOM 674 C CA . AL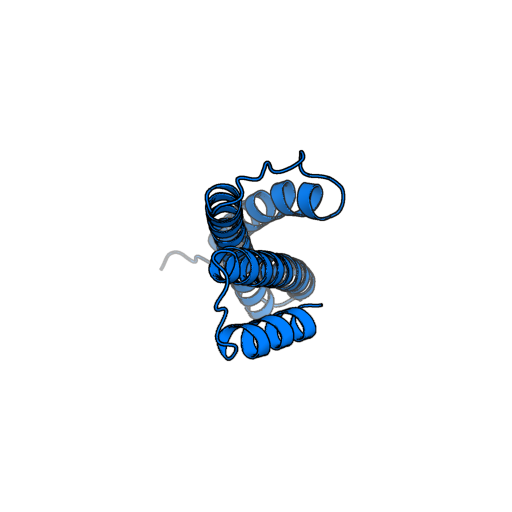A A 1 83 ? 18.003 1.249 -8.464 1.00 93.94 83 ALA A CA 1
ATOM 675 C C . ALA A 1 83 ? 18.011 0.508 -9.817 1.00 93.94 83 ALA A C 1
ATOM 677 O O . ALA A 1 83 ? 19.084 0.265 -10.368 1.00 93.94 83 ALA A O 1
ATOM 678 N N . THR A 1 84 ? 16.848 0.176 -10.388 1.00 92.38 84 THR A N 1
ATOM 679 C CA . THR A 1 84 ? 16.765 -0.469 -11.707 1.00 92.38 84 THR A CA 1
ATOM 680 C C . THR A 1 84 ? 17.072 0.529 -12.831 1.00 92.38 84 THR A C 1
ATOM 682 O O . THR A 1 84 ? 16.468 1.610 -12.871 1.00 92.38 84 THR A O 1
ATOM 685 N N . PRO A 1 85 ? 17.963 0.192 -13.786 1.00 89.88 85 PRO A N 1
ATOM 686 C CA . PRO A 1 85 ? 18.245 1.037 -14.938 1.00 89.88 85 PRO A CA 1
ATOM 687 C C . PRO A 1 85 ? 17.003 1.353 -15.796 1.00 89.88 85 PRO A C 1
ATOM 689 O O . PRO A 1 85 ? 16.154 0.484 -15.996 1.00 89.88 85 PRO A O 1
ATOM 692 N N . PRO A 1 86 ? 16.903 2.574 -16.352 1.00 89.69 86 PRO A N 1
ATOM 693 C CA . PRO A 1 86 ? 17.772 3.720 -16.075 1.00 89.69 86 PRO A CA 1
ATOM 694 C C . PRO A 1 86 ? 17.572 4.232 -14.643 1.00 89.69 86 PRO A C 1
ATOM 696 O O . PRO A 1 86 ? 16.436 4.341 -14.197 1.00 89.69 86 PRO A O 1
ATOM 699 N N . LEU A 1 87 ? 18.652 4.553 -13.921 1.00 92.06 87 LEU A N 1
ATOM 700 C CA . LEU A 1 87 ? 18.565 5.014 -12.529 1.00 92.06 87 LEU A CA 1
ATOM 701 C C . LEU A 1 87 ? 17.649 6.238 -12.404 1.00 92.06 87 LEU A C 1
ATOM 703 O O . LEU A 1 87 ? 17.718 7.166 -13.211 1.00 92.06 87 LEU A O 1
ATOM 707 N N . SER A 1 88 ? 16.813 6.255 -11.369 1.00 91.81 88 SER A N 1
ATOM 708 C CA . SER A 1 88 ? 15.929 7.384 -11.069 1.00 91.81 88 SER A CA 1
ATOM 709 C C . SER A 1 88 ? 16.120 7.875 -9.638 1.00 91.81 88 SER A C 1
ATOM 711 O O . SER A 1 88 ? 16.715 7.202 -8.798 1.00 91.81 88 SER A O 1
ATOM 713 N N . ARG A 1 89 ? 15.657 9.096 -9.366 1.00 86.94 89 ARG A N 1
ATOM 714 C CA . ARG A 1 89 ? 15.662 9.687 -8.026 1.00 86.94 89 ARG A CA 1
ATOM 715 C C . ARG A 1 89 ? 14.232 9.984 -7.617 1.00 86.94 89 ARG A C 1
ATOM 717 O O . ARG A 1 89 ? 13.481 10.567 -8.398 1.00 86.94 89 ARG A O 1
ATOM 724 N N . ASN A 1 90 ? 13.886 9.641 -6.383 1.00 80.75 90 ASN A N 1
ATOM 725 C CA . ASN A 1 90 ? 12.609 10.052 -5.826 1.00 80.75 90 ASN A CA 1
ATOM 726 C C . ASN A 1 90 ? 12.624 11.555 -5.543 1.00 80.75 90 ASN A C 1
ATOM 728 O O . ASN A 1 90 ? 13.515 12.024 -4.827 1.00 80.75 90 ASN A O 1
ATOM 732 N N . PRO A 1 91 ? 11.640 12.317 -6.048 1.00 81.19 91 PRO A N 1
ATOM 733 C CA . PRO A 1 91 ? 11.418 13.653 -5.530 1.00 81.19 91 PRO A C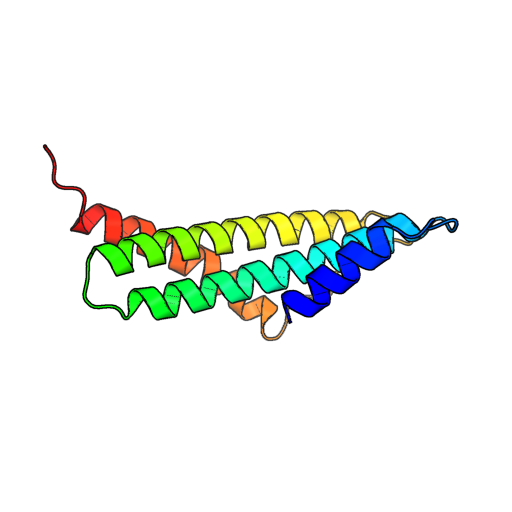A 1
ATOM 734 C C . PRO A 1 91 ? 11.011 13.562 -4.049 1.00 81.19 91 PRO A C 1
ATOM 736 O O . PRO A 1 91 ? 10.470 12.535 -3.617 1.00 81.19 91 PRO A O 1
ATOM 739 N N . PRO A 1 92 ? 11.231 14.628 -3.261 1.00 87.31 92 PRO A N 1
ATOM 740 C CA . PRO A 1 92 ? 10.681 14.717 -1.916 1.00 87.31 92 PRO A CA 1
ATOM 741 C C . PRO A 1 92 ? 9.181 14.406 -1.913 1.00 87.31 92 PRO A C 1
ATOM 743 O O . PRO A 1 92 ? 8.453 14.808 -2.825 1.00 87.31 92 PRO A O 1
ATOM 746 N N . LEU A 1 93 ? 8.715 13.695 -0.883 1.00 88.94 93 LEU A N 1
ATOM 747 C CA . LEU A 1 93 ? 7.294 13.393 -0.747 1.00 88.94 93 LEU A CA 1
ATOM 748 C C . LEU A 1 93 ? 6.483 14.689 -0.665 1.00 88.94 93 LEU A C 1
ATOM 750 O O . LEU A 1 93 ? 6.810 15.608 0.088 1.00 88.94 93 LEU A O 1
ATOM 754 N N . TRP A 1 94 ? 5.382 14.726 -1.405 1.00 88.88 94 TRP A N 1
ATOM 755 C CA . TRP A 1 94 ? 4.450 15.845 -1.428 1.00 88.88 94 TRP A CA 1
ATOM 756 C C . TRP A 1 94 ? 3.002 15.342 -1.469 1.00 88.88 94 TRP A C 1
ATOM 758 O O . TRP A 1 94 ? 2.740 14.156 -1.697 1.00 88.88 94 TRP A O 1
ATOM 768 N N . GLY A 1 95 ? 2.059 16.245 -1.191 1.00 92.00 95 GLY A N 1
ATOM 769 C CA . GLY A 1 95 ? 0.625 15.960 -1.238 1.00 92.00 95 GLY A CA 1
ATOM 770 C C . GLY A 1 95 ? 0.209 14.768 -0.368 1.00 92.00 95 GLY A C 1
ATOM 771 O O . GLY A 1 95 ? 0.655 14.617 0.772 1.00 92.00 95 GLY A O 1
ATOM 772 N N . THR A 1 96 ? -0.644 13.906 -0.924 1.00 90.81 96 THR A N 1
ATOM 773 C CA . THR A 1 96 ? -1.236 12.754 -0.228 1.00 90.81 96 THR A CA 1
ATOM 774 C C . THR A 1 96 ? -0.191 11.790 0.325 1.00 90.81 96 THR A C 1
ATOM 776 O O . THR A 1 96 ? -0.339 11.313 1.447 1.00 90.81 96 THR A O 1
ATOM 779 N N . MET A 1 97 ? 0.885 11.514 -0.417 1.00 90.81 97 MET A N 1
ATOM 780 C CA . MET A 1 97 ? 1.877 10.534 0.033 1.00 90.81 97 MET A CA 1
ATOM 781 C C . MET A 1 97 ? 2.703 11.059 1.211 1.00 90.81 97 MET A C 1
ATOM 783 O O . MET A 1 97 ? 3.029 10.291 2.112 1.00 90.81 97 MET A O 1
ATOM 787 N N . LYS A 1 98 ? 2.972 12.372 1.266 1.00 94.69 98 LYS A N 1
ATOM 788 C CA . LYS A 1 98 ? 3.594 12.990 2.446 1.00 94.69 98 LYS A CA 1
ATOM 789 C C . LYS A 1 98 ? 2.724 12.769 3.683 1.00 94.69 98 LYS A C 1
ATOM 791 O O . LYS A 1 98 ? 3.189 12.180 4.655 1.00 94.69 98 LYS A O 1
ATOM 796 N N . TYR A 1 99 ? 1.447 13.142 3.593 1.00 95.44 99 TYR A N 1
ATOM 797 C CA . TYR A 1 99 ? 0.481 12.965 4.678 1.00 95.44 99 TYR A CA 1
ATOM 798 C C . TYR A 1 99 ? 0.399 11.505 5.151 1.00 95.44 99 TYR A C 1
ATOM 800 O O . TYR A 1 99 ? 0.575 11.224 6.334 1.00 95.44 99 TYR A O 1
ATOM 808 N N . LEU A 1 100 ? 0.197 10.560 4.227 1.00 96.12 100 LEU A N 1
ATOM 809 C CA . LEU A 1 100 ? 0.070 9.140 4.563 1.00 96.12 100 LEU A CA 1
ATOM 810 C C . LEU A 1 100 ? 1.353 8.573 5.184 1.00 96.12 100 LEU A C 1
ATOM 812 O O . LEU A 1 100 ? 1.276 7.813 6.145 1.00 96.12 100 LEU A O 1
ATOM 816 N N . SER A 1 101 ? 2.527 8.978 4.686 1.00 95.31 101 SER A N 1
ATOM 817 C CA . SER A 1 101 ? 3.814 8.515 5.218 1.00 95.31 101 SER A CA 1
ATOM 818 C C . SER A 1 101 ? 4.062 8.933 6.670 1.00 95.31 101 SER A C 1
ATOM 820 O O . SER A 1 101 ? 4.753 8.225 7.400 1.00 95.31 101 SER A O 1
ATOM 822 N N . GLU A 1 102 ? 3.485 10.062 7.087 1.00 95.88 102 GLU A N 1
ATOM 823 C CA . GLU A 1 102 ? 3.596 10.594 8.443 1.00 95.88 102 GLU A CA 1
ATOM 824 C C . GLU A 1 102 ? 2.502 10.049 9.369 1.00 95.88 102 GLU A C 1
ATOM 826 O O . GLU A 1 102 ? 2.754 9.850 10.559 1.00 95.88 102 GLU A O 1
ATOM 831 N N . LYS A 1 103 ? 1.290 9.832 8.844 1.00 97.25 103 LYS A N 1
ATOM 832 C CA . LYS A 1 103 ? 0.109 9.476 9.641 1.00 97.25 103 LYS A CA 1
ATOM 833 C C . LYS A 1 103 ? -0.040 7.981 9.875 1.00 97.25 103 LYS A C 1
ATOM 835 O O . LYS A 1 103 ? -0.274 7.594 11.016 1.00 97.25 103 LYS A O 1
ATOM 840 N N . ILE A 1 104 ? 0.163 7.149 8.851 1.00 97.62 104 ILE A N 1
ATOM 841 C CA . ILE A 1 104 ? -0.040 5.695 8.957 1.00 97.62 104 ILE A CA 1
ATOM 842 C C . ILE A 1 104 ? 0.766 5.085 10.121 1.00 97.62 104 ILE A C 1
ATOM 844 O O . ILE A 1 104 ? 0.144 4.432 10.962 1.00 97.62 104 ILE A O 1
ATOM 848 N N . PRO A 1 105 ? 2.085 5.332 10.273 1.00 96.44 105 PRO A N 1
ATOM 849 C CA . PRO A 1 105 ? 2.849 4.696 11.350 1.00 96.44 105 PRO A CA 1
ATOM 850 C C . PRO A 1 105 ? 2.427 5.182 12.744 1.00 96.44 105 PRO A C 1
ATOM 852 O O . PRO A 1 105 ? 2.370 4.402 13.698 1.00 96.44 105 PRO A O 1
ATOM 855 N N . LYS A 1 106 ? 2.109 6.479 12.871 1.00 95.38 106 LYS A N 1
ATOM 856 C CA . LYS A 1 106 ? 1.709 7.100 14.144 1.00 95.38 106 LYS A CA 1
ATOM 857 C C . LYS A 1 106 ? 0.356 6.579 14.611 1.00 95.38 106 LYS A C 1
ATOM 859 O O . LYS A 1 106 ? 0.222 6.166 15.762 1.00 95.38 106 LYS A O 1
ATOM 864 N N . ASP A 1 107 ? -0.621 6.580 13.713 1.00 94.69 107 ASP A N 1
ATOM 865 C CA . ASP A 1 107 ? -1.992 6.203 14.033 1.00 94.69 107 ASP A CA 1
ATOM 866 C C . ASP A 1 107 ? -2.077 4.690 14.292 1.00 94.69 107 ASP A C 1
ATOM 868 O O . ASP A 1 107 ? -2.696 4.279 15.272 1.00 94.69 107 ASP A O 1
ATOM 872 N N . THR A 1 108 ? -1.350 3.869 13.521 1.00 94.19 108 THR A N 1
ATOM 873 C CA . THR A 1 108 ? -1.244 2.416 13.755 1.00 94.19 108 THR A CA 1
ATOM 874 C C . THR A 1 108 ? -0.646 2.106 15.126 1.00 94.19 108 THR A C 1
ATOM 876 O O . THR A 1 108 ? -1.241 1.363 15.904 1.00 94.19 108 THR A O 1
ATOM 879 N N . SER A 1 109 ? 0.502 2.706 15.464 1.00 91.75 109 SER A N 1
ATOM 880 C CA . SER A 1 109 ? 1.163 2.498 16.761 1.00 91.75 109 SER A CA 1
ATOM 881 C C . SER A 1 109 ? 0.277 2.924 17.936 1.00 91.75 109 SER A C 1
ATOM 883 O O . SER A 1 109 ? 0.112 2.179 18.905 1.00 91.75 109 SER A O 1
ATOM 885 N N . SER A 1 110 ? -0.353 4.098 17.825 1.00 90.50 110 SER A N 1
ATOM 886 C CA . SER A 1 110 ? -1.271 4.610 18.844 1.00 90.50 110 SER A CA 1
ATOM 887 C C . SER A 1 110 ? -2.462 3.673 19.054 1.00 90.50 110 SER A C 1
ATOM 889 O O . SER A 1 110 ? -2.773 3.315 20.190 1.00 90.50 110 SER A O 1
ATOM 891 N N . LYS A 1 111 ? -3.097 3.218 17.966 1.00 89.81 111 LYS A N 1
ATOM 892 C CA . LYS A 1 111 ? -4.291 2.369 18.035 1.00 89.81 111 LYS A CA 1
ATOM 893 C C . LYS A 1 111 ? -4.011 0.966 18.542 1.00 89.81 111 LYS A C 1
ATOM 895 O O . LYS A 1 111 ? -4.763 0.486 19.383 1.00 89.81 111 LYS A O 1
ATOM 900 N N . VAL A 1 112 ? -2.915 0.338 18.116 1.00 86.19 112 VAL A N 1
ATOM 901 C CA . VAL A 1 112 ? -2.494 -0.967 18.652 1.00 86.19 112 VAL A CA 1
ATOM 902 C C . VAL A 1 112 ? -2.285 -0.886 20.165 1.00 86.19 112 VAL A C 1
ATOM 904 O O . VAL A 1 112 ? -2.710 -1.788 20.885 1.00 86.19 112 VAL A O 1
ATOM 907 N N . ARG A 1 113 ? -1.657 0.192 20.655 1.00 87.19 113 ARG A N 1
ATOM 908 C CA . ARG A 1 113 ? -1.444 0.401 22.093 1.00 87.19 113 ARG A CA 1
ATOM 909 C C . ARG A 1 113 ? -2.766 0.589 22.838 1.00 87.19 113 ARG A C 1
ATOM 911 O O . ARG A 1 113 ? -3.031 -0.167 23.758 1.00 87.19 113 ARG A O 1
ATOM 918 N N . ILE A 1 114 ? -3.618 1.516 22.397 1.00 84.62 114 ILE A N 1
ATOM 919 C CA . ILE A 1 114 ? -4.915 1.788 23.043 1.00 84.62 114 ILE A CA 1
ATOM 920 C C . ILE A 1 114 ? -5.796 0.533 23.074 1.00 84.62 114 ILE A C 1
ATOM 922 O O . ILE A 1 114 ? -6.373 0.211 24.105 1.00 84.62 114 ILE A O 1
ATOM 926 N N . ASN A 1 115 ? -5.883 -0.200 21.961 1.00 81.88 115 ASN A N 1
ATOM 927 C CA . ASN A 1 115 ? -6.697 -1.410 21.892 1.00 81.88 115 ASN A CA 1
ATOM 928 C C . ASN A 1 115 ? -6.164 -2.508 22.822 1.00 81.88 115 ASN A C 1
ATOM 930 O O . ASN A 1 115 ? -6.945 -3.235 23.425 1.00 81.88 115 ASN A O 1
ATOM 934 N N . ARG A 1 116 ? -4.837 -2.619 22.972 1.00 83.00 116 ARG A N 1
ATOM 935 C CA . ARG A 1 116 ? -4.238 -3.502 23.976 1.00 83.00 116 ARG A CA 1
ATOM 936 C C . ARG A 1 116 ? -4.630 -3.048 25.383 1.00 83.00 116 ARG A C 1
ATOM 938 O O . ARG A 1 116 ? -5.154 -3.852 26.139 1.00 83.00 116 ARG A O 1
ATOM 945 N N . ASP A 1 117 ? -4.441 -1.782 25.719 1.00 83.31 117 ASP A N 1
ATOM 946 C CA . ASP A 1 117 ? -4.703 -1.285 27.073 1.00 83.31 117 ASP A CA 1
ATOM 947 C C . ASP A 1 117 ? -6.190 -1.412 27.473 1.00 83.31 117 ASP A C 1
ATOM 949 O O . ASP A 1 117 ? -6.493 -1.645 28.639 1.00 83.31 117 ASP A O 1
ATOM 953 N N . LEU A 1 118 ? -7.119 -1.298 26.513 1.00 79.56 118 LEU A N 1
ATOM 954 C CA . LEU A 1 118 ? -8.566 -1.387 26.756 1.00 79.56 118 LEU A CA 1
ATOM 955 C C . LEU A 1 118 ? -9.117 -2.820 26.785 1.00 79.56 118 LEU A C 1
ATOM 957 O O . LEU A 1 118 ? -10.029 -3.090 27.562 1.00 79.56 118 LEU A O 1
ATOM 961 N N . TYR A 1 119 ? -8.605 -3.717 25.935 1.00 72.31 119 TYR A N 1
ATOM 962 C CA . TYR A 1 119 ? -9.206 -5.043 25.710 1.00 72.31 119 TYR A CA 1
ATOM 963 C C . TYR A 1 119 ? -8.325 -6.217 26.152 1.00 72.31 119 TYR A C 1
ATOM 965 O O . TYR A 1 119 ? -8.754 -7.371 26.096 1.00 72.31 119 TYR A O 1
ATOM 973 N N . THR A 1 120 ? -7.103 -5.965 26.632 1.00 66.12 120 THR A N 1
ATOM 974 C CA . THR A 1 120 ? -6.310 -7.009 27.295 1.00 66.12 120 THR A CA 1
ATOM 975 C C . THR A 1 120 ? -6.746 -7.087 28.753 1.00 66.12 120 THR A C 1
ATOM 977 O O . THR A 1 120 ? -6.151 -6.472 29.631 1.00 66.12 120 THR A O 1
ATOM 980 N N . HIS A 1 121 ? -7.813 -7.834 29.020 1.00 58.62 121 HIS A N 1
ATOM 981 C CA . HIS A 1 121 ? -8.070 -8.303 30.376 1.00 58.62 121 HIS A CA 1
ATOM 982 C C . HIS A 1 121 ? -6.953 -9.284 30.756 1.00 58.62 121 HIS A C 1
ATOM 984 O O . HIS A 1 121 ? -6.803 -10.323 30.109 1.00 58.62 121 HIS A O 1
ATOM 990 N N . GLU A 1 122 ? -6.159 -8.949 31.780 1.00 46.22 122 GLU A N 1
ATOM 991 C CA . GLU A 1 122 ? -5.368 -9.947 32.504 1.00 46.22 122 GLU A CA 1
ATOM 992 C C . GLU A 1 122 ? -6.318 -11.086 32.910 1.00 46.22 122 GLU A C 1
ATOM 994 O O . GLU A 1 122 ? -7.336 -10.854 33.568 1.00 46.22 122 GLU A O 1
ATOM 999 N N . LYS A 1 123 ? -6.025 -12.298 32.435 1.00 40.38 123 LYS A N 1
ATOM 1000 C CA . LYS A 1 123 ? -6.604 -13.540 32.946 1.00 40.38 123 LYS A CA 1
ATOM 1001 C C . LYS A 1 123 ? -5.655 -14.140 33.964 1.00 40.38 123 LYS A C 1
ATOM 1003 O O . LYS A 1 123 ? -4.440 -14.143 33.666 1.00 40.38 123 LYS A O 1
#